Protein AF-A0A842Q621-F1 (afdb_monomer_lite)

Structure (mmCIF, N/CA/C/O backbone):
data_AF-A0A842Q621-F1
#
_entry.id   AF-A0A842Q621-F1
#
loop_
_atom_site.group_PDB
_atom_site.id
_atom_site.type_symbol
_atom_site.label_atom_id
_atom_site.label_alt_id
_atom_site.label_comp_id
_atom_site.label_asym_id
_atom_site.label_entity_id
_atom_site.label_seq_id
_atom_site.pdbx_PDB_ins_code
_atom_site.Cartn_x
_atom_site.Cartn_y
_atom_site.Cartn_z
_atom_site.occupancy
_atom_site.B_iso_or_equiv
_atom_site.auth_seq_id
_atom_site.auth_comp_id
_atom_site.auth_asym_id
_atom_site.auth_atom_id
_atom_site.pdbx_PDB_model_num
ATOM 1 N N . MET A 1 1 ? 13.562 10.696 -5.799 1.00 42.75 1 MET A N 1
ATOM 2 C CA . MET A 1 1 ? 12.290 9.988 -6.065 1.00 42.75 1 MET A CA 1
ATOM 3 C C . MET A 1 1 ? 11.470 10.143 -4.803 1.00 42.75 1 MET A C 1
ATOM 5 O O . MET A 1 1 ? 11.957 9.703 -3.771 1.00 42.75 1 MET A O 1
ATOM 9 N N . ASN A 1 2 ? 10.326 10.831 -4.853 1.00 41.75 2 ASN A N 1
ATOM 10 C CA . ASN A 1 2 ? 9.472 11.026 -3.676 1.00 41.75 2 ASN A CA 1
ATOM 11 C C . ASN A 1 2 ? 8.727 9.721 -3.405 1.00 41.75 2 ASN A C 1
ATOM 13 O O . ASN A 1 2 ? 7.593 9.520 -3.826 1.00 41.75 2 ASN A O 1
ATOM 17 N N . TYR A 1 3 ? 9.450 8.785 -2.800 1.00 45.97 3 TYR A N 1
ATOM 18 C CA . TYR A 1 3 ? 8.881 7.633 -2.133 1.00 45.97 3 TYR A CA 1
ATOM 19 C C . TYR A 1 3 ? 8.322 8.151 -0.810 1.00 45.97 3 TYR A C 1
ATOM 21 O O . TYR A 1 3 ? 9.009 8.175 0.207 1.00 45.97 3 TYR A O 1
ATOM 29 N N . GLU A 1 4 ? 7.112 8.691 -0.871 1.00 53.41 4 GLU A N 1
ATOM 30 C CA . GLU A 1 4 ? 6.388 9.120 0.316 1.00 53.41 4 GLU A CA 1
ATOM 31 C C . GLU A 1 4 ? 5.597 7.918 0.800 1.00 53.41 4 GLU A C 1
ATOM 33 O O . GLU A 1 4 ? 4.647 7.445 0.173 1.00 53.41 4 GLU A O 1
ATOM 38 N N . LEU A 1 5 ? 6.093 7.347 1.888 1.00 52.84 5 LEU A N 1
ATOM 39 C CA . LEU A 1 5 ? 5.326 6.379 2.635 1.00 52.84 5 LEU A CA 1
ATOM 40 C C . LEU A 1 5 ? 4.175 7.108 3.319 1.00 52.84 5 LEU A C 1
ATOM 42 O O . LEU A 1 5 ? 4.400 8.227 3.784 1.00 52.84 5 LEU A O 1
ATOM 46 N N . PRO A 1 6 ? 2.990 6.484 3.409 1.00 55.88 6 PRO A N 1
ATOM 47 C CA . PRO A 1 6 ? 1.908 7.001 4.226 1.00 55.88 6 PRO A CA 1
ATOM 48 C C . PRO A 1 6 ? 2.457 7.352 5.610 1.00 55.88 6 PRO A C 1
ATOM 50 O O . PRO A 1 6 ? 2.956 6.475 6.321 1.00 55.88 6 PRO A O 1
ATOM 53 N N . ASP A 1 7 ? 2.420 8.635 5.957 1.00 58.56 7 ASP A N 1
ATOM 54 C CA . ASP A 1 7 ? 2.692 9.078 7.315 1.00 58.56 7 ASP A CA 1
ATOM 55 C C . ASP A 1 7 ? 1.390 8.920 8.088 1.00 58.56 7 ASP A C 1
ATOM 57 O O . ASP A 1 7 ? 0.379 9.551 7.760 1.00 58.56 7 ASP A O 1
ATOM 61 N N . ILE A 1 8 ? 1.378 7.985 9.031 1.00 61.88 8 ILE A N 1
ATOM 62 C CA . ILE A 1 8 ? 0.207 7.719 9.853 1.00 61.88 8 ILE A CA 1
ATOM 63 C C . ILE A 1 8 ? 0.570 8.101 11.276 1.00 61.88 8 ILE A C 1
ATOM 65 O O . ILE A 1 8 ? 1.197 7.324 11.993 1.00 61.88 8 ILE A O 1
ATOM 69 N N . ASP A 1 9 ? 0.171 9.306 11.671 1.00 66.69 9 ASP A N 1
ATOM 70 C CA . ASP A 1 9 ? 0.179 9.707 13.071 1.00 66.69 9 ASP A CA 1
ATOM 71 C C . ASP A 1 9 ? -0.875 8.870 13.816 1.00 66.69 9 ASP A C 1
ATOM 73 O O . ASP A 1 9 ? -2.082 8.992 13.582 1.00 66.69 9 ASP A O 1
ATOM 77 N N . THR A 1 10 ? -0.406 7.949 14.657 1.00 63.81 10 THR A N 1
ATOM 78 C CA . THR A 1 10 ? -1.236 6.993 15.400 1.00 63.81 10 THR A CA 1
ATOM 79 C C . THR A 1 10 ? -2.159 7.684 16.397 1.00 63.81 10 THR A C 1
ATOM 81 O O . THR A 1 10 ? -3.284 7.225 16.601 1.00 63.81 10 THR A O 1
ATOM 84 N N . ASP A 1 11 ? -1.719 8.791 16.990 1.00 66.94 11 ASP A N 1
ATOM 85 C CA . ASP A 1 11 ? -2.455 9.479 18.047 1.00 66.94 11 ASP A CA 1
ATOM 86 C C . ASP A 1 11 ? -3.577 10.322 17.441 1.00 66.94 11 ASP A C 1
ATOM 88 O O . ASP A 1 11 ? -4.728 10.251 17.884 1.00 66.94 11 ASP A O 1
ATOM 92 N N . GLU A 1 12 ? -3.290 11.025 16.341 1.00 68.38 12 GLU A N 1
ATOM 93 C CA . GLU A 1 12 ? -4.329 11.707 15.568 1.00 68.38 12 GLU A CA 1
ATOM 94 C C . GLU A 1 12 ? -5.304 10.734 14.901 1.00 68.38 12 GLU A C 1
ATOM 96 O O . GLU A 1 12 ? -6.475 11.067 14.710 1.00 68.38 12 GLU A O 1
ATOM 101 N N . PHE A 1 13 ? -4.854 9.540 14.512 1.00 76.88 13 PHE A N 1
ATOM 102 C CA . PHE A 1 13 ? -5.706 8.550 13.859 1.00 76.88 13 PHE A CA 1
ATOM 103 C C . PHE A 1 13 ? -6.831 8.059 14.782 1.00 76.88 13 PHE A C 1
ATOM 105 O O . PHE A 1 13 ? -7.985 7.955 14.357 1.00 76.88 13 PHE A O 1
ATOM 112 N N . ASN A 1 14 ? -6.512 7.776 16.046 1.00 71.06 14 ASN A N 1
ATOM 113 C CA . ASN A 1 14 ? -7.451 7.153 16.981 1.00 71.06 14 ASN A CA 1
ATOM 114 C C . ASN A 1 14 ? -8.590 8.083 17.422 1.00 71.06 14 ASN A C 1
ATOM 116 O O . ASN A 1 14 ? -9.676 7.601 17.744 1.00 71.06 14 ASN A O 1
ATOM 120 N N . ILE A 1 15 ? -8.374 9.401 17.400 1.00 79.88 15 ILE A N 1
ATOM 121 C CA . ILE A 1 15 ? -9.396 10.396 17.764 1.00 79.88 15 ILE A CA 1
ATOM 122 C C . ILE A 1 15 ? -10.318 10.789 16.598 1.00 79.88 15 ILE A C 1
ATOM 124 O O . ILE A 1 15 ? -11.319 11.473 16.815 1.00 79.88 15 ILE A O 1
ATOM 128 N N . LYS A 1 16 ? -10.003 10.379 15.362 1.00 85.00 16 LYS A N 1
ATOM 129 C CA . LYS A 1 16 ? -10.836 10.652 14.178 1.00 85.00 16 LYS A CA 1
ATOM 130 C C . LYS A 1 16 ? -12.112 9.821 14.193 1.00 85.00 16 LYS A C 1
ATOM 132 O O . LYS A 1 16 ? -12.154 8.738 14.769 1.00 85.00 16 LYS A O 1
ATOM 137 N N . SER A 1 17 ? -13.148 10.299 13.510 1.00 89.38 17 SER A N 1
ATOM 138 C CA . SER A 1 17 ? -14.381 9.532 13.310 1.00 89.38 17 SER A CA 1
ATOM 139 C C . SER A 1 17 ? -14.161 8.305 12.411 1.00 89.38 17 SER A C 1
ATOM 141 O O . SER A 1 17 ? -13.243 8.281 11.592 1.00 89.38 17 SER A O 1
ATOM 143 N N . GLU A 1 18 ? -15.041 7.301 12.502 1.00 88.38 18 GLU A N 1
ATOM 144 C CA . GLU A 1 18 ? -15.002 6.098 11.645 1.00 88.38 18 GLU A CA 1
ATOM 145 C C . GLU A 1 18 ? -14.947 6.449 10.148 1.00 88.38 18 GLU A C 1
ATOM 147 O O . GLU A 1 18 ? -14.127 5.916 9.405 1.00 88.38 18 GLU A O 1
ATOM 152 N N . ASN A 1 19 ? -15.752 7.414 9.693 1.00 88.56 19 ASN A N 1
ATOM 153 C CA . ASN A 1 19 ? -15.748 7.830 8.288 1.00 88.56 19 ASN A CA 1
ATOM 154 C C . ASN A 1 19 ? -14.395 8.410 7.846 1.00 88.56 19 ASN A C 1
ATOM 156 O O . ASN A 1 19 ? -13.940 8.137 6.734 1.00 88.56 19 ASN A O 1
ATOM 160 N N . GLU A 1 20 ? -13.739 9.197 8.699 1.00 90.00 20 GLU A N 1
ATOM 161 C CA . GLU A 1 20 ? -12.412 9.750 8.412 1.00 90.00 20 GLU A CA 1
ATOM 162 C C . GLU A 1 20 ? -11.340 8.656 8.400 1.00 90.00 20 GLU A C 1
ATOM 164 O O . GLU A 1 20 ? -10.498 8.630 7.501 1.00 90.00 20 GLU A O 1
ATOM 169 N N . ARG A 1 21 ? -11.402 7.706 9.339 1.00 90.12 21 ARG A N 1
ATOM 170 C CA . ARG A 1 21 ? -10.502 6.545 9.375 1.00 90.12 21 ARG A CA 1
ATOM 171 C C . ARG A 1 21 ? -10.647 5.664 8.136 1.00 90.12 21 ARG A C 1
ATOM 173 O O . ARG A 1 21 ? -9.642 5.304 7.527 1.00 90.12 21 ARG A O 1
ATOM 180 N N . ILE A 1 22 ? -11.873 5.421 7.670 1.00 89.19 22 ILE A N 1
ATOM 181 C CA . ILE A 1 22 ? -12.137 4.708 6.410 1.00 89.19 22 ILE A CA 1
ATOM 182 C C . ILE A 1 22 ? -11.494 5.424 5.213 1.00 89.19 22 ILE A C 1
ATOM 184 O O . ILE A 1 22 ? -10.935 4.771 4.325 1.00 89.19 22 ILE A O 1
ATOM 188 N N . ILE A 1 23 ? -11.550 6.759 5.160 1.00 88.81 23 ILE A N 1
ATOM 189 C CA . ILE A 1 23 ? -10.880 7.539 4.105 1.00 88.81 23 ILE A CA 1
ATOM 190 C C . ILE A 1 23 ? -9.361 7.343 4.180 1.00 88.81 23 ILE A C 1
ATOM 192 O O . ILE A 1 23 ? -8.726 7.136 3.143 1.00 88.81 23 ILE A O 1
ATOM 196 N N . ILE A 1 24 ? -8.788 7.344 5.385 1.00 88.50 24 ILE A N 1
ATOM 197 C CA . ILE A 1 24 ? -7.358 7.093 5.603 1.00 88.50 24 ILE A CA 1
ATOM 198 C C . ILE A 1 24 ? -6.970 5.691 5.123 1.00 88.50 24 ILE A C 1
ATOM 200 O O . ILE A 1 24 ? -6.011 5.565 4.364 1.00 88.50 24 ILE A O 1
ATOM 204 N N . TYR A 1 25 ? -7.739 4.652 5.460 1.00 90.88 25 TYR A N 1
ATOM 205 C CA . TYR A 1 25 ? -7.489 3.290 4.972 1.00 90.88 25 TYR A CA 1
ATOM 206 C C . TYR A 1 25 ? -7.491 3.215 3.444 1.00 90.88 25 TYR A C 1
ATOM 208 O O . TYR A 1 25 ? -6.585 2.646 2.838 1.00 90.88 25 TYR A O 1
ATOM 216 N N . ARG A 1 26 ? -8.471 3.850 2.793 1.00 89.31 26 ARG A N 1
ATOM 217 C CA . ARG A 1 26 ? -8.545 3.892 1.324 1.00 89.31 26 ARG A CA 1
ATOM 218 C C . ARG A 1 26 ? -7.346 4.604 0.706 1.00 89.31 26 ARG A C 1
ATOM 220 O O . ARG A 1 26 ? -6.831 4.143 -0.315 1.00 89.31 26 ARG A O 1
ATOM 227 N N . LYS A 1 27 ? -6.906 5.711 1.312 1.00 89.06 27 LYS A N 1
ATOM 228 C CA . LYS A 1 27 ? -5.715 6.451 0.883 1.00 89.06 27 LYS A CA 1
ATOM 229 C C . LYS A 1 27 ? -4.462 5.584 1.018 1.00 89.06 27 LYS A C 1
ATOM 231 O O . LYS A 1 27 ? -3.754 5.420 0.028 1.00 89.06 27 LYS A O 1
ATOM 236 N N . LEU A 1 28 ? -4.269 4.941 2.171 1.00 89.00 28 LEU A N 1
ATOM 237 C CA . LEU A 1 28 ? -3.188 3.984 2.414 1.00 89.00 28 LEU A CA 1
ATOM 238 C C . LEU A 1 28 ? -3.149 2.895 1.330 1.00 89.00 28 LEU A C 1
ATOM 240 O O . LEU A 1 28 ? -2.111 2.665 0.710 1.00 89.00 28 LEU A O 1
ATOM 244 N N . PHE A 1 29 ? -4.281 2.252 1.031 1.00 91.38 29 PHE A N 1
ATOM 245 C CA . PHE A 1 29 ? -4.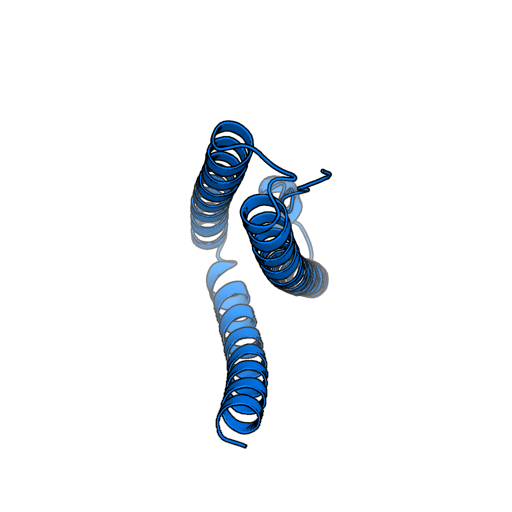331 1.212 -0.001 1.00 91.38 29 PHE A CA 1
ATOM 246 C C . PHE A 1 29 ? -4.032 1.749 -1.408 1.00 91.38 29 PHE A C 1
ATOM 248 O O . PHE A 1 29 ? -3.429 1.057 -2.234 1.00 91.38 29 PHE A O 1
ATOM 255 N N . ALA A 1 30 ? -4.446 2.978 -1.724 1.00 89.06 30 ALA A N 1
ATOM 256 C CA . ALA A 1 30 ? -4.100 3.631 -2.987 1.00 89.06 30 ALA A CA 1
ATOM 257 C C . ALA A 1 30 ? -2.591 3.917 -3.089 1.00 89.06 30 ALA A C 1
ATOM 259 O O . ALA A 1 30 ? -1.982 3.626 -4.121 1.00 89.06 30 ALA A O 1
ATOM 260 N N . GLU A 1 31 ? -1.978 4.406 -2.014 1.00 87.75 31 GLU A N 1
ATOM 261 C CA . GLU A 1 31 ? -0.539 4.673 -1.935 1.00 87.75 31 GLU A CA 1
ATOM 262 C C . GLU A 1 31 ? 0.281 3.384 -2.043 1.00 87.75 31 GLU A C 1
ATOM 264 O O . GLU A 1 31 ? 1.235 3.328 -2.816 1.00 87.75 31 GLU A O 1
ATOM 269 N N . MET A 1 32 ? -0.136 2.298 -1.383 1.00 88.38 32 MET A N 1
ATOM 270 C CA . MET A 1 32 ? 0.499 0.981 -1.534 1.00 88.38 32 MET A CA 1
ATOM 271 C C . MET A 1 32 ? 0.474 0.492 -2.990 1.00 88.38 32 MET A C 1
ATOM 273 O O . MET A 1 32 ? 1.478 -0.010 -3.509 1.00 88.38 32 MET A O 1
ATOM 277 N N . ARG A 1 33 ? -0.660 0.661 -3.686 1.00 88.12 33 ARG A N 1
ATOM 278 C CA . ARG A 1 33 ? -0.782 0.308 -5.110 1.00 88.12 33 ARG A CA 1
ATOM 279 C C . ARG A 1 33 ? 0.140 1.156 -5.980 1.00 88.12 33 ARG A C 1
ATOM 281 O O . ARG A 1 33 ? 0.806 0.609 -6.861 1.00 88.12 33 ARG A O 1
ATOM 288 N N . LEU A 1 34 ? 0.199 2.461 -5.728 1.00 86.44 34 LEU A N 1
ATOM 289 C CA . LEU A 1 34 ? 1.081 3.377 -6.444 1.00 86.44 34 LEU A CA 1
ATOM 290 C C . LEU A 1 34 ? 2.560 3.026 -6.214 1.00 86.44 34 LEU A C 1
ATOM 292 O O . LEU A 1 34 ? 3.325 2.928 -7.173 1.00 86.44 34 LEU A O 1
ATOM 296 N N . ASN A 1 35 ? 2.944 2.730 -4.972 1.00 84.44 35 ASN A N 1
ATOM 297 C CA . ASN A 1 35 ? 4.305 2.330 -4.615 1.00 84.44 35 ASN A CA 1
ATOM 298 C C . ASN A 1 35 ? 4.734 1.044 -5.325 1.00 84.44 35 ASN A C 1
ATOM 300 O O . ASN A 1 35 ? 5.853 0.974 -5.833 1.00 84.44 35 ASN A O 1
ATOM 304 N N . ARG A 1 36 ? 3.832 0.066 -5.488 1.00 87.00 36 ARG A N 1
ATOM 305 C CA . ARG A 1 36 ? 4.107 -1.131 -6.302 1.00 87.00 36 ARG A CA 1
ATOM 306 C C . ARG A 1 36 ? 4.446 -0.778 -7.757 1.00 87.00 36 ARG A C 1
ATOM 308 O O . ARG A 1 36 ? 5.328 -1.402 -8.349 1.00 87.00 36 ARG A O 1
ATOM 315 N N . LEU A 1 37 ? 3.759 0.204 -8.347 1.00 89.31 37 LEU A N 1
ATOM 316 C CA . LEU A 1 37 ? 4.040 0.667 -9.712 1.00 89.31 37 LEU A CA 1
ATOM 317 C C . LEU A 1 37 ? 5.379 1.407 -9.793 1.00 89.31 37 LEU A C 1
ATOM 319 O O . LEU A 1 37 ? 6.142 1.178 -10.733 1.00 89.31 37 LEU A O 1
ATOM 323 N N . TYR A 1 38 ? 5.697 2.245 -8.803 1.00 88.12 38 TYR A N 1
ATOM 324 C CA . TYR A 1 38 ? 7.001 2.904 -8.728 1.00 88.12 38 TYR A CA 1
ATOM 325 C C . TYR A 1 38 ? 8.143 1.909 -8.567 1.00 88.12 38 TYR A C 1
ATOM 327 O O . TYR A 1 38 ? 9.138 2.027 -9.278 1.00 88.12 38 TYR A O 1
ATOM 335 N N . TYR A 1 39 ? 7.977 0.897 -7.716 1.00 88.69 39 TYR A N 1
ATOM 336 C CA . TYR A 1 39 ? 8.940 -0.187 -7.564 1.00 88.69 39 TYR A CA 1
ATOM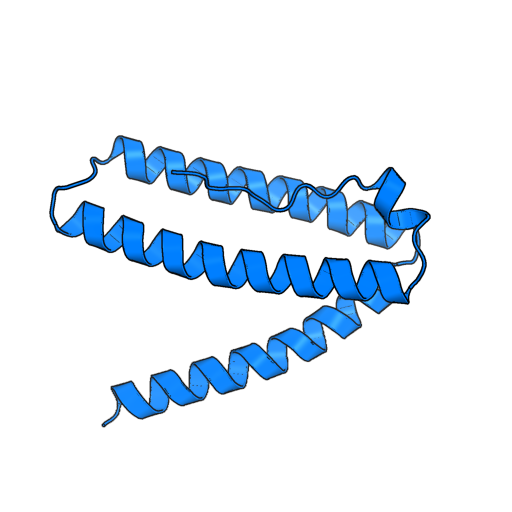 337 C C . TYR A 1 39 ? 9.181 -0.907 -8.895 1.00 88.69 39 TYR A C 1
ATOM 339 O O . TYR A 1 39 ? 10.322 -1.040 -9.336 1.00 88.69 39 TYR A O 1
ATOM 347 N N . HIS A 1 40 ? 8.110 -1.292 -9.596 1.00 91.06 40 HIS A N 1
ATOM 348 C CA . HIS A 1 40 ? 8.226 -1.923 -10.909 1.00 91.06 40 HIS A CA 1
ATOM 349 C C . HIS A 1 40 ? 8.962 -1.015 -11.911 1.00 91.06 40 HIS A C 1
ATOM 351 O O . HIS A 1 40 ? 9.907 -1.449 -12.568 1.00 91.06 40 HIS A O 1
ATOM 357 N N . SER A 1 41 ? 8.569 0.260 -12.009 1.00 92.31 41 SER A N 1
ATOM 358 C CA . SER A 1 41 ? 9.212 1.250 -12.887 1.00 92.31 41 SER A CA 1
ATOM 359 C C . SER A 1 41 ? 10.698 1.425 -12.565 1.00 92.31 41 SER A C 1
ATOM 361 O O . SER A 1 41 ? 11.540 1.518 -13.460 1.00 92.31 41 SER A O 1
ATOM 363 N N . PHE A 1 42 ? 11.041 1.421 -11.280 1.00 91.38 42 PHE A N 1
ATOM 364 C CA . PHE A 1 42 ? 12.412 1.515 -10.817 1.00 91.38 42 PHE A CA 1
ATOM 365 C C . PHE A 1 42 ? 13.250 0.298 -11.230 1.00 91.38 42 PHE A C 1
ATOM 367 O O . PHE A 1 42 ? 14.371 0.473 -11.711 1.00 91.38 42 PHE A O 1
ATOM 374 N N . LEU A 1 43 ? 12.710 -0.920 -11.115 1.00 92.00 43 LEU A N 1
ATOM 375 C CA . LEU A 1 43 ? 13.390 -2.121 -11.607 1.00 92.00 43 LEU A CA 1
ATOM 376 C C . LEU A 1 43 ? 13.613 -2.067 -13.122 1.00 92.00 43 LEU A C 1
ATOM 378 O O . LEU A 1 43 ? 14.700 -2.400 -13.585 1.00 92.00 43 LEU A O 1
ATOM 382 N N . MET A 1 44 ? 12.641 -1.573 -13.898 1.00 95.88 44 MET A N 1
ATOM 383 C CA . MET A 1 44 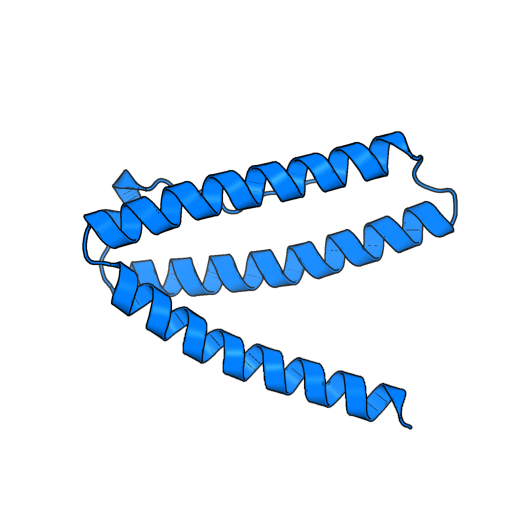? 12.828 -1.384 -15.343 1.00 95.88 44 MET A CA 1
ATOM 384 C C . MET A 1 44 ? 13.966 -0.403 -15.641 1.00 95.88 44 MET A C 1
ATOM 386 O O . MET A 1 44 ? 14.784 -0.651 -16.523 1.00 95.88 44 MET A O 1
ATOM 390 N N . LYS A 1 45 ? 14.071 0.697 -14.885 1.00 93.62 45 LYS A N 1
ATOM 391 C CA . LYS A 1 45 ? 15.193 1.642 -15.007 1.00 93.62 45 LYS A CA 1
ATOM 392 C C . LYS A 1 45 ? 16.531 0.985 -14.668 1.00 93.62 45 LYS A C 1
ATOM 394 O O . LYS A 1 45 ? 17.497 1.213 -15.390 1.00 93.62 45 LYS A O 1
ATOM 399 N N . PHE A 1 46 ? 16.582 0.154 -13.631 1.00 94.25 46 PHE A N 1
ATOM 400 C CA . PHE A 1 46 ? 17.775 -0.620 -13.290 1.00 94.25 46 PHE A CA 1
ATOM 401 C C . PHE A 1 46 ? 18.181 -1.575 -14.425 1.00 94.25 46 PHE A C 1
ATOM 403 O O . PHE A 1 46 ? 19.328 -1.544 -14.857 1.00 94.25 46 PHE A O 1
ATOM 410 N N . PHE A 1 47 ? 17.243 -2.344 -14.988 1.00 94.19 47 PHE A N 1
ATOM 411 C CA . PHE A 1 47 ? 17.526 -3.253 -16.110 1.00 94.19 47 PHE A CA 1
ATOM 412 C C . PHE A 1 47 ? 17.973 -2.530 -17.388 1.00 94.19 47 PHE A C 1
ATOM 414 O O . PHE A 1 47 ? 18.725 -3.086 -18.180 1.00 94.19 47 PHE A O 1
ATOM 421 N N . LEU A 1 48 ? 17.561 -1.273 -17.569 1.00 96.06 48 LEU A N 1
ATOM 422 C CA . LEU A 1 48 ? 18.028 -0.396 -18.646 1.00 96.06 48 LEU A CA 1
ATOM 423 C C . LEU A 1 48 ? 19.373 0.295 -18.342 1.00 96.06 48 LEU A C 1
ATOM 425 O O . LEU A 1 48 ? 19.785 1.165 -19.106 1.00 96.06 48 LEU A O 1
ATOM 429 N N . GLY A 1 49 ? 20.028 -0.024 -17.221 1.00 93.94 49 GLY A N 1
ATOM 430 C CA . GLY A 1 49 ? 21.294 0.585 -16.803 1.00 93.94 49 GLY A CA 1
ATOM 431 C C . GLY A 1 49 ? 21.176 2.033 -16.313 1.00 93.94 49 GLY A C 1
ATOM 432 O O . GLY A 1 49 ? 22.178 2.738 -16.251 1.00 93.94 49 GLY A O 1
ATOM 433 N N . LYS A 1 50 ? 19.964 2.506 -15.986 1.00 93.56 50 LYS A N 1
ATOM 434 C CA . LYS A 1 50 ? 19.708 3.887 -15.526 1.00 93.56 50 LYS A CA 1
ATOM 435 C C . LYS A 1 50 ? 19.819 4.068 -14.012 1.00 93.56 50 LYS A C 1
ATOM 437 O O . LYS A 1 50 ? 19.910 5.202 -13.562 1.00 93.56 50 LYS A O 1
ATOM 442 N N . ASN A 1 51 ? 19.782 2.972 -13.257 1.00 91.50 51 ASN A N 1
ATOM 443 C CA . ASN A 1 51 ? 20.012 2.938 -11.813 1.00 91.50 51 ASN A CA 1
ATOM 444 C C . ASN A 1 51 ? 21.146 1.949 -11.527 1.00 91.50 51 ASN A C 1
ATOM 446 O O . ASN A 1 51 ? 21.352 1.010 -12.301 1.00 91.50 51 ASN A O 1
ATOM 450 N N . ASN A 1 52 ? 21.839 2.116 -10.406 1.00 90.75 52 ASN A N 1
ATOM 451 C CA . ASN A 1 52 ? 22.887 1.203 -9.962 1.00 90.75 52 ASN A CA 1
ATOM 452 C C . ASN A 1 52 ? 22.385 0.252 -8.849 1.00 90.75 52 ASN A C 1
ATOM 454 O O . ASN A 1 52 ? 21.229 0.295 -8.423 1.00 90.75 52 ASN A O 1
ATOM 458 N N . GLN A 1 53 ? 23.258 -0.651 -8.392 1.00 91.06 53 GLN A N 1
ATOM 459 C CA . GLN A 1 53 ? 22.922 -1.616 -7.336 1.00 91.06 53 GLN A CA 1
ATOM 460 C C . GLN A 1 53 ? 22.633 -0.955 -5.979 1.00 91.06 53 GLN A C 1
ATOM 462 O O . GLN A 1 53 ? 21.820 -1.472 -5.213 1.00 91.06 53 GLN A O 1
ATOM 467 N N . GLU A 1 54 ? 23.289 0.161 -5.665 1.00 93.00 54 GLU A N 1
ATOM 468 C CA . GLU A 1 54 ? 23.080 0.895 -4.414 1.00 93.00 54 GLU A CA 1
ATOM 469 C C . GLU A 1 54 ? 21.694 1.539 -4.385 1.00 93.00 54 GLU A C 1
ATOM 471 O O . GLU A 1 54 ? 21.000 1.430 -3.375 1.00 93.00 54 GLU A O 1
ATOM 476 N N . ASP A 1 55 ? 21.234 2.090 -5.512 1.00 89.50 55 ASP A N 1
ATOM 477 C CA . ASP A 1 55 ? 19.887 2.647 -5.634 1.00 89.50 55 ASP A CA 1
ATOM 478 C C . ASP A 1 55 ? 18.821 1.562 -5.369 1.00 89.50 55 ASP A C 1
ATOM 480 O O . ASP A 1 55 ? 17.828 1.804 -4.680 1.00 89.50 55 ASP A O 1
ATOM 484 N N . VAL A 1 56 ? 19.029 0.340 -5.883 1.00 87.44 56 VAL A N 1
ATOM 485 C CA . VAL A 1 56 ? 18.138 -0.810 -5.628 1.00 87.44 56 VAL A CA 1
ATOM 486 C C . VAL A 1 56 ? 18.131 -1.180 -4.146 1.00 87.44 56 VAL A C 1
ATOM 488 O O . VAL A 1 56 ? 17.061 -1.377 -3.569 1.00 87.44 56 VAL A O 1
ATOM 491 N N . ARG A 1 57 ? 19.307 -1.259 -3.511 1.00 89.81 57 ARG A N 1
ATOM 492 C CA . ARG A 1 57 ? 19.416 -1.560 -2.074 1.00 89.81 57 ARG A CA 1
ATOM 493 C C . ARG A 1 57 ? 18.723 -0.499 -1.224 1.00 89.81 57 ARG A C 1
ATOM 495 O O . ARG A 1 57 ? 17.999 -0.853 -0.299 1.00 89.81 57 ARG A O 1
ATOM 502 N N . SER A 1 58 ? 18.894 0.777 -1.566 1.00 90.00 58 SER A N 1
ATOM 503 C CA . SER A 1 58 ? 18.226 1.892 -0.892 1.00 90.00 58 SER A CA 1
ATOM 504 C C . SER A 1 58 ? 16.703 1.767 -0.981 1.00 90.00 58 SER A C 1
ATOM 506 O O . SER A 1 58 ? 16.024 1.820 0.044 1.00 90.00 58 SER A O 1
ATOM 508 N N . LEU A 1 59 ? 16.163 1.485 -2.173 1.00 88.25 59 LEU A N 1
ATOM 509 C CA . LEU A 1 59 ? 14.724 1.286 -2.356 1.00 88.25 59 LEU A CA 1
ATOM 510 C C . LEU A 1 59 ? 14.181 0.124 -1.512 1.00 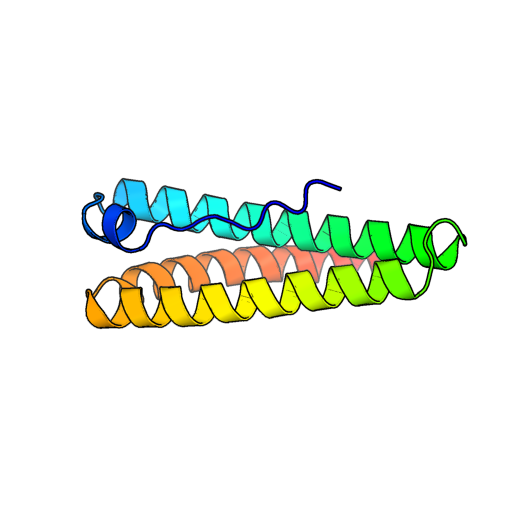88.25 59 LEU A C 1
ATOM 512 O O . LEU A 1 59 ? 13.104 0.247 -0.925 1.00 88.25 59 LEU A O 1
ATOM 516 N N . LEU A 1 60 ? 14.905 -0.998 -1.450 1.00 88.19 60 LEU A N 1
ATOM 517 C CA . LEU A 1 60 ? 14.527 -2.143 -0.617 1.00 88.19 60 LEU A CA 1
ATOM 518 C C . LEU A 1 60 ? 14.532 -1.777 0.870 1.00 88.19 60 LEU A C 1
ATOM 520 O O . LEU A 1 60 ? 13.585 -2.112 1.578 1.00 88.19 60 LEU A O 1
ATOM 524 N N . GLN A 1 61 ? 15.539 -1.033 1.330 1.00 89.62 61 GLN A N 1
ATOM 525 C CA . GLN A 1 61 ? 15.604 -0.569 2.715 1.00 89.62 61 GLN A CA 1
ATOM 526 C C . GLN A 1 61 ? 14.421 0.344 3.067 1.00 89.62 61 GLN A C 1
ATOM 528 O O . GLN A 1 61 ? 13.837 0.210 4.142 1.00 89.62 61 GLN A O 1
ATOM 533 N N . SER A 1 62 ? 14.013 1.231 2.153 1.00 85.94 62 SER A N 1
ATOM 534 C CA . SER A 1 62 ? 12.823 2.069 2.341 1.00 85.94 62 SER A CA 1
ATOM 535 C C . SER A 1 62 ? 11.528 1.250 2.401 1.00 85.94 62 SER A C 1
ATOM 537 O O . SER A 1 62 ? 10.623 1.599 3.157 1.00 85.94 62 SER A O 1
ATOM 539 N N . HIS A 1 63 ? 11.427 0.149 1.649 1.00 85.00 63 HIS A N 1
ATOM 540 C CA . HIS A 1 63 ? 10.289 -0.773 1.750 1.00 85.00 63 HIS A CA 1
ATOM 541 C C . HIS A 1 63 ? 10.268 -1.522 3.084 1.00 85.00 63 HIS A C 1
ATOM 543 O O . HIS A 1 63 ? 9.203 -1.654 3.676 1.00 85.00 63 HIS A O 1
ATOM 549 N N . ILE A 1 64 ? 11.420 -1.978 3.580 1.00 88.19 64 ILE A N 1
ATOM 550 C CA . ILE A 1 64 ? 11.506 -2.638 4.891 1.00 88.19 64 ILE A CA 1
ATOM 551 C C . ILE A 1 64 ? 11.075 -1.666 5.993 1.00 88.19 64 ILE A C 1
ATOM 553 O O . ILE A 1 64 ? 10.165 -1.973 6.756 1.00 88.19 64 ILE A O 1
ATOM 557 N N . SER A 1 65 ? 11.626 -0.448 5.998 1.00 86.81 65 SER A N 1
ATOM 558 C CA . SER A 1 65 ? 11.273 0.574 6.990 1.00 86.81 65 SER A CA 1
ATOM 559 C C . SER A 1 65 ? 9.781 0.928 6.983 1.00 86.81 65 SER A C 1
ATOM 561 O O . SER A 1 65 ? 9.204 1.192 8.036 1.00 86.81 65 SER A O 1
ATOM 563 N N . PHE A 1 66 ? 9.132 0.913 5.816 1.00 83.88 66 PHE A N 1
ATOM 564 C CA . PHE A 1 66 ? 7.680 1.070 5.732 1.00 83.88 66 PHE A CA 1
ATOM 565 C C . PHE A 1 66 ? 6.921 -0.047 6.435 1.00 83.88 66 PHE A C 1
ATOM 567 O O . PHE A 1 66 ? 5.982 0.225 7.179 1.00 83.88 66 PHE A O 1
ATOM 574 N N . LEU A 1 67 ? 7.308 -1.297 6.177 1.00 86.12 67 LEU A N 1
ATOM 575 C CA . LEU A 1 67 ? 6.655 -2.456 6.771 1.00 86.12 67 LEU A CA 1
ATOM 576 C C . LEU A 1 67 ? 6.803 -2.438 8.292 1.00 86.12 67 LEU A C 1
ATOM 578 O O . LEU A 1 67 ? 5.822 -2.690 8.985 1.00 86.12 67 LEU A O 1
ATOM 582 N N . ASP A 1 68 ? 7.968 -2.042 8.805 1.00 88.88 68 ASP A N 1
ATOM 583 C CA . ASP A 1 68 ? 8.183 -1.880 10.245 1.00 88.88 68 ASP A CA 1
ATOM 584 C C . ASP A 1 68 ? 7.224 -0.836 10.844 1.00 88.88 68 ASP A C 1
ATOM 586 O O . ASP A 1 68 ? 6.565 -1.102 11.849 1.00 88.88 68 ASP A O 1
ATOM 590 N N . LYS A 1 69 ? 7.059 0.326 10.193 1.00 85.12 69 LYS A N 1
ATOM 591 C CA . LYS A 1 69 ? 6.082 1.350 10.616 1.00 85.12 69 LYS A CA 1
ATOM 592 C C . LYS A 1 69 ? 4.641 0.838 10.566 1.00 85.12 69 LYS A C 1
ATOM 594 O O . LYS A 1 69 ? 3.857 1.115 11.469 1.00 85.12 69 LYS A O 1
ATOM 599 N N . MET A 1 70 ? 4.294 0.078 9.530 1.00 86.69 70 MET A N 1
ATOM 600 C CA . MET A 1 70 ? 2.970 -0.527 9.383 1.00 86.69 70 MET A CA 1
ATOM 601 C C . MET A 1 70 ? 2.665 -1.528 10.498 1.00 86.69 70 MET A C 1
ATOM 603 O O . MET A 1 70 ? 1.531 -1.569 10.969 1.00 86.69 70 MET A O 1
ATOM 607 N N . LEU A 1 71 ? 3.651 -2.317 10.934 1.00 89.50 71 LEU A N 1
ATOM 608 C CA . LEU A 1 71 ? 3.488 -3.243 12.056 1.00 89.50 71 LEU A CA 1
ATOM 609 C C . LEU A 1 71 ? 3.190 -2.491 13.356 1.00 89.50 71 LEU A C 1
ATOM 611 O O . LEU A 1 71 ? 2.215 -2.820 14.027 1.00 89.50 71 LEU A O 1
ATOM 615 N N . VAL A 1 72 ? 3.956 -1.435 13.649 1.00 87.94 72 VAL A N 1
ATOM 616 C CA . VAL A 1 72 ? 3.716 -0.570 14.818 1.00 87.94 72 VAL A CA 1
ATOM 617 C C . VAL A 1 72 ? 2.319 0.048 14.766 1.00 87.94 72 VAL A C 1
ATOM 619 O O . VAL A 1 72 ? 1.583 0.010 15.750 1.00 87.94 72 VAL A O 1
ATOM 622 N N . TRP A 1 73 ? 1.912 0.571 13.607 1.00 86.12 73 TRP A N 1
ATOM 623 C CA . TRP A 1 73 ? 0.578 1.144 13.444 1.00 86.12 73 TRP A CA 1
ATOM 62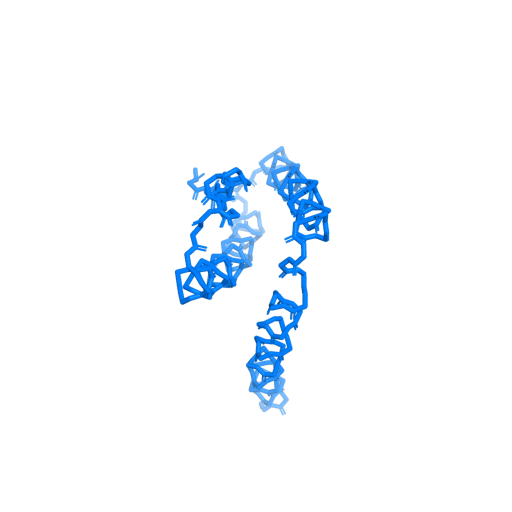4 C C . TRP A 1 73 ? -0.532 0.103 13.648 1.00 86.12 73 TRP A C 1
ATOM 626 O O . TRP A 1 73 ? -1.508 0.378 14.342 1.00 86.12 73 TRP A O 1
ATOM 636 N N . ILE A 1 74 ? -0.374 -1.111 13.107 1.00 89.81 74 ILE A N 1
ATOM 637 C CA . ILE A 1 74 ? -1.319 -2.221 13.303 1.00 89.81 74 ILE A CA 1
ATOM 638 C C . ILE A 1 74 ? -1.461 -2.579 14.784 1.00 89.81 74 ILE A C 1
ATOM 640 O O . ILE A 1 74 ? -2.577 -2.846 15.233 1.00 89.81 74 ILE A O 1
ATOM 644 N N . ASP A 1 75 ? -0.366 -2.599 15.538 1.00 90.06 75 ASP A N 1
ATOM 645 C CA . ASP A 1 75 ? -0.425 -2.866 16.974 1.00 90.06 75 ASP A CA 1
ATOM 646 C C . ASP A 1 75 ? -1.169 -1.744 17.712 1.00 90.06 75 ASP A C 1
ATOM 648 O O . ASP A 1 75 ? -2.086 -2.036 18.482 1.00 90.06 75 ASP A O 1
ATOM 652 N N . GLY A 1 76 ? -0.935 -0.480 17.343 1.00 86.88 76 GLY A N 1
ATOM 653 C CA . GLY A 1 76 ? -1.732 0.651 17.826 1.00 86.88 76 GLY A CA 1
ATOM 654 C C . GLY A 1 76 ? -3.230 0.517 17.511 1.00 86.88 76 GLY A C 1
ATOM 655 O O . GLY A 1 76 ? -4.072 0.779 18.370 1.00 86.88 76 GLY A O 1
ATOM 656 N N . LEU A 1 77 ? -3.605 0.039 16.319 1.00 88.06 77 LEU A N 1
ATOM 657 C CA . LEU A 1 77 ? -5.014 -0.214 15.978 1.00 88.06 77 LEU A CA 1
ATOM 658 C C . LEU A 1 77 ? -5.653 -1.285 16.872 1.00 88.06 77 LEU A C 1
ATOM 660 O O . LEU A 1 77 ? -6.837 -1.177 17.197 1.00 88.06 77 LEU A O 1
ATOM 664 N N . LYS A 1 78 ? -4.899 -2.326 17.249 1.00 90.44 78 LYS A N 1
ATOM 665 C CA . LYS A 1 78 ? -5.386 -3.388 18.146 1.00 90.44 78 LYS A CA 1
ATOM 666 C C . LYS A 1 78 ? -5.609 -2.850 19.551 1.00 90.44 78 LYS A C 1
ATOM 668 O O . LYS A 1 78 ? -6.668 -3.096 20.121 1.00 90.44 78 LYS A O 1
ATOM 673 N N . GLU A 1 79 ? -4.648 -2.098 20.078 1.00 89.50 79 GLU A N 1
ATOM 674 C CA . GLU A 1 79 ? -4.717 -1.513 21.422 1.00 89.50 79 GLU A CA 1
ATOM 675 C C . GLU A 1 79 ? -5.892 -0.539 21.569 1.00 89.50 79 GLU A C 1
ATOM 677 O O . GLU A 1 79 ? -6.551 -0.513 22.606 1.00 89.50 79 GLU A O 1
ATOM 682 N N . ASN A 1 80 ? -6.209 0.204 20.506 1.00 85.38 80 ASN A N 1
ATOM 683 C CA . ASN A 1 80 ? -7.281 1.201 20.500 1.00 85.38 80 ASN A CA 1
ATOM 684 C C . ASN A 1 80 ? -8.641 0.658 20.020 1.00 85.38 80 ASN A C 1
ATOM 686 O O . ASN A 1 80 ? -9.588 1.423 19.857 1.00 85.38 80 ASN A O 1
ATOM 690 N N . GLY A 1 81 ? -8.762 -0.652 19.766 1.00 88.25 81 GLY A N 1
ATOM 691 C CA . GLY A 1 81 ? -10.025 -1.284 19.358 1.00 88.25 81 GLY A CA 1
ATOM 692 C C . GLY A 1 81 ? -10.476 -0.996 17.917 1.00 88.25 81 GLY A C 1
ATOM 693 O O . GLY A 1 81 ? -11.566 -1.407 17.526 1.00 88.25 81 GLY A O 1
ATOM 694 N N . ASN A 1 82 ? -9.638 -0.349 17.102 1.00 89.44 82 ASN A N 1
ATOM 695 C CA . ASN A 1 82 ? -9.930 0.016 15.707 1.00 89.44 82 ASN A CA 1
ATOM 696 C C . ASN A 1 82 ? -9.553 -1.092 14.699 1.00 89.44 82 ASN A C 1
ATOM 698 O O . ASN A 1 82 ? -9.779 -0.967 13.495 1.00 89.44 82 ASN A O 1
ATOM 702 N N . TYR A 1 83 ? -8.964 -2.196 15.165 1.00 91.50 83 TYR A N 1
ATOM 703 C CA . TYR A 1 83 ? -8.433 -3.243 14.290 1.00 91.50 83 TYR A CA 1
ATOM 704 C C . TYR A 1 83 ? -9.49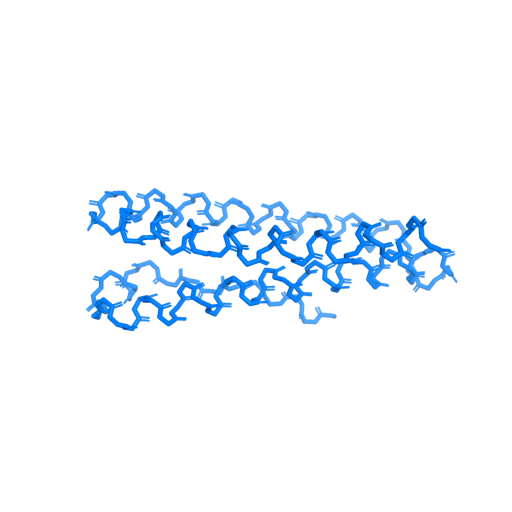6 -3.987 13.466 1.00 91.50 83 TYR A C 1
ATOM 706 O O . TYR A 1 83 ? -9.246 -4.315 12.307 1.00 91.50 83 TYR A O 1
ATOM 714 N N . GLU A 1 84 ? -10.691 -4.237 14.012 1.00 93.31 84 GLU A N 1
ATOM 715 C CA . GLU A 1 84 ? -11.750 -4.929 13.256 1.00 93.31 84 GLU A CA 1
ATOM 716 C C . GLU A 1 84 ? -12.302 -4.066 12.107 1.00 93.31 84 GLU A C 1
ATOM 718 O O . GLU A 1 84 ? -12.596 -4.586 11.029 1.00 93.31 84 GLU A O 1
ATOM 723 N N . GLU A 1 85 ? -12.357 -2.742 12.290 1.00 93.19 85 GLU A N 1
ATOM 724 C CA . GLU A 1 85 ? -12.691 -1.782 11.228 1.00 93.19 85 GLU A CA 1
ATOM 725 C C . GLU A 1 85 ? -11.661 -1.859 10.090 1.00 93.19 85 GLU A C 1
ATOM 727 O O . GLU A 1 85 ? -12.016 -2.037 8.921 1.00 93.19 85 GLU A O 1
ATOM 732 N N . PHE A 1 86 ? -10.370 -1.825 10.436 1.00 93.06 86 PHE A N 1
ATOM 733 C CA . PHE A 1 86 ? -9.280 -1.965 9.473 1.00 93.06 86 PHE A CA 1
ATOM 734 C C . PHE A 1 86 ? -9.314 -3.309 8.739 1.00 93.06 86 PHE A C 1
ATOM 736 O O . PHE A 1 86 ? -9.173 -3.364 7.518 1.00 93.06 86 PHE A O 1
ATOM 743 N N . LYS A 1 87 ? -9.552 -4.410 9.456 1.00 94.62 87 LYS A N 1
ATOM 744 C CA . LYS A 1 87 ? -9.651 -5.756 8.878 1.00 94.62 87 LYS A CA 1
ATOM 745 C C . LYS A 1 87 ? -10.787 -5.861 7.859 1.00 94.62 87 LYS A C 1
ATOM 747 O O . LYS A 1 87 ? -10.615 -6.489 6.809 1.00 94.62 87 LYS A O 1
ATOM 752 N N . LYS A 1 88 ? -11.926 -5.216 8.125 1.00 94.69 88 LYS A N 1
ATOM 753 C CA . LYS A 1 88 ? -13.022 -5.103 7.155 1.00 94.69 88 LYS A CA 1
ATOM 754 C C . LYS A 1 88 ? -12.573 -4.338 5.907 1.00 94.69 88 LYS A C 1
ATOM 756 O O . LYS A 1 88 ? -12.747 -4.846 4.803 1.00 94.69 88 LYS A O 1
ATOM 761 N N . ALA A 1 89 ? -11.915 -3.190 6.074 1.00 93.62 89 ALA A N 1
ATOM 762 C CA . ALA A 1 89 ? -11.375 -2.418 4.954 1.00 93.62 89 ALA A CA 1
ATOM 763 C C . ALA A 1 89 ? -10.354 -3.224 4.120 1.00 93.62 89 ALA A C 1
ATOM 765 O O . ALA A 1 89 ? -10.388 -3.180 2.891 1.00 93.62 89 ALA A O 1
ATOM 766 N N . CYS A 1 90 ? -9.496 -4.020 4.769 1.00 95.31 90 CYS A N 1
ATOM 767 C CA . CYS A 1 90 ? -8.574 -4.939 4.098 1.00 95.31 90 CYS A CA 1
ATOM 768 C C . CYS A 1 90 ? -9.306 -6.014 3.288 1.00 95.31 90 CYS A C 1
ATOM 770 O O . CYS A 1 90 ? -8.884 -6.335 2.181 1.00 95.31 90 CYS A O 1
ATOM 772 N N . THR A 1 91 ? -10.401 -6.563 3.818 1.00 95.62 91 THR A N 1
ATOM 773 C CA . THR A 1 91 ? -11.204 -7.581 3.119 1.00 95.62 91 THR A CA 1
ATOM 774 C C . THR A 1 91 ? -11.801 -7.015 1.829 1.00 95.62 91 THR A C 1
ATOM 776 O O . THR A 1 91 ? -11.716 -7.648 0.774 1.00 95.62 91 THR A O 1
ATOM 779 N N . ASP A 1 92 ? -12.335 -5.793 1.892 1.00 93.25 92 ASP A N 1
ATOM 780 C CA . ASP A 1 92 ? -12.884 -5.105 0.722 1.00 93.25 92 ASP A CA 1
ATOM 781 C C . ASP A 1 92 ? -11.795 -4.831 -0.333 1.00 93.25 92 ASP A C 1
ATOM 783 O O . ASP A 1 92 ? -11.986 -5.100 -1.525 1.00 93.25 92 ASP A O 1
ATOM 787 N N . GLU A 1 93 ? -10.622 -4.348 0.096 1.00 94.31 93 GLU A N 1
ATOM 788 C CA . GLU A 1 93 ? -9.487 -4.083 -0.798 1.00 94.31 93 GLU A CA 1
ATOM 789 C C . GLU A 1 93 ? -8.932 -5.374 -1.420 1.00 94.31 93 GLU A C 1
ATOM 791 O O . GLU A 1 93 ? -8.624 -5.396 -2.614 1.00 94.31 93 GLU A O 1
ATOM 796 N N . MET A 1 94 ? -8.855 -6.477 -0.664 1.00 95.00 94 MET A N 1
ATOM 797 C CA . MET A 1 94 ? -8.437 -7.781 -1.191 1.00 95.00 94 MET A CA 1
ATOM 798 C C . MET A 1 94 ? -9.322 -8.220 -2.361 1.00 95.00 94 MET A C 1
ATOM 800 O O . MET A 1 94 ? -8.798 -8.579 -3.418 1.00 95.00 94 MET A O 1
ATOM 804 N N . GLY A 1 95 ? -10.646 -8.102 -2.230 1.00 93.00 95 GLY A N 1
ATOM 805 C CA . GLY A 1 95 ? -11.572 -8.423 -3.319 1.00 93.00 95 GLY A CA 1
ATOM 806 C C . GLY A 1 95 ? -11.368 -7.545 -4.564 1.00 93.00 95 GLY A C 1
ATOM 807 O O . GLY A 1 95 ? -11.511 -8.014 -5.698 1.00 93.00 95 GLY A O 1
ATOM 808 N N . ALA A 1 96 ? -10.993 -6.274 -4.389 1.00 90.81 96 ALA A N 1
ATOM 809 C CA . ALA A 1 96 ? -10.642 -5.393 -5.504 1.00 90.81 96 ALA A CA 1
ATOM 810 C C . ALA A 1 96 ? -9.319 -5.808 -6.175 1.00 90.81 96 ALA A C 1
ATOM 812 O O . ALA A 1 96 ? -9.235 -5.862 -7.407 1.00 90.81 96 ALA A O 1
ATOM 813 N N . ILE A 1 97 ? -8.300 -6.150 -5.382 1.00 93.06 97 ILE A N 1
ATOM 814 C CA . ILE A 1 97 ? -6.994 -6.612 -5.868 1.00 93.06 97 ILE A CA 1
ATOM 815 C C . ILE A 1 97 ? -7.129 -7.922 -6.649 1.00 93.06 97 ILE A C 1
ATOM 817 O O . ILE A 1 97 ? -6.539 -8.052 -7.724 1.00 93.06 97 ILE A O 1
ATOM 821 N N . GLU A 1 98 ? -7.926 -8.875 -6.171 1.00 94.75 98 GLU A N 1
ATOM 822 C CA . GLU A 1 98 ? -8.144 -10.155 -6.852 1.00 94.75 98 GLU A CA 1
ATOM 823 C C . GLU A 1 98 ? -8.713 -9.969 -8.261 1.00 94.75 98 GLU A C 1
ATOM 825 O O . GLU A 1 98 ? -8.215 -10.573 -9.214 1.00 94.75 98 GLU A O 1
ATOM 830 N N . LYS A 1 99 ? -9.688 -9.069 -8.437 1.00 93.94 99 LYS A N 1
ATOM 831 C CA . LYS A 1 99 ? -10.243 -8.738 -9.762 1.00 93.94 99 LYS A CA 1
ATOM 832 C C . LYS A 1 99 ? -9.183 -8.168 -10.705 1.00 93.94 99 LYS A C 1
ATOM 834 O O . LYS A 1 99 ? -9.134 -8.530 -11.885 1.00 93.94 99 LYS A O 1
ATOM 839 N N . ILE A 1 100 ? -8.309 -7.303 -10.188 1.00 90.81 100 ILE A N 1
ATOM 840 C CA . ILE A 1 100 ? -7.187 -6.748 -10.954 1.00 90.81 100 ILE A CA 1
ATOM 841 C C . ILE A 1 100 ? -6.234 -7.874 -11.374 1.00 90.81 100 ILE A C 1
ATOM 843 O O . ILE A 1 100 ? -5.875 -7.964 -12.548 1.00 90.81 100 ILE A O 1
ATOM 847 N N . ILE A 1 101 ? -5.863 -8.766 -10.449 1.00 92.56 101 ILE A N 1
ATOM 848 C CA . ILE A 1 101 ? -4.984 -9.912 -10.727 1.00 92.56 101 ILE A CA 1
ATOM 849 C C . ILE A 1 101 ? -5.579 -10.808 -11.815 1.00 92.56 101 ILE A C 1
ATOM 851 O O . ILE A 1 101 ? -4.871 -11.163 -12.758 1.00 92.56 101 ILE A O 1
ATOM 855 N N . GLN A 1 102 ? -6.866 -11.150 -11.724 1.00 94.25 102 GLN A N 1
ATOM 856 C CA . GLN A 1 102 ? -7.529 -11.981 -12.734 1.00 94.25 102 GLN A CA 1
ATOM 857 C C . GLN A 1 102 ? -7.523 -11.318 -14.114 1.00 94.25 102 GLN A C 1
ATOM 859 O O . GLN A 1 102 ? -7.253 -11.978 -15.116 1.00 94.25 102 GLN A O 1
ATOM 864 N N . THR A 1 103 ? -7.724 -10.000 -14.168 1.00 93.38 103 THR A N 1
ATOM 865 C CA . THR A 1 103 ? -7.650 -9.236 -15.421 1.00 93.38 103 THR A CA 1
ATOM 866 C C . THR A 1 103 ? -6.262 -9.329 -16.062 1.00 93.38 103 THR A C 1
ATOM 868 O O . THR A 1 103 ? -6.154 -9.555 -17.267 1.00 93.38 103 THR A O 1
ATOM 871 N N . TYR A 1 104 ? -5.188 -9.187 -15.278 1.00 91.56 104 TYR A N 1
ATOM 872 C CA . TYR A 1 104 ? -3.823 -9.333 -15.798 1.00 91.56 104 TYR A CA 1
ATOM 873 C C . TYR A 1 104 ? -3.516 -10.766 -16.237 1.00 91.56 104 TYR A C 1
ATOM 875 O O . TYR A 1 104 ? -2.968 -10.949 -17.320 1.00 91.56 104 TYR A O 1
ATOM 883 N N . LYS A 1 105 ? -3.913 -11.777 -15.454 1.00 93.06 105 LYS A N 1
ATOM 884 C CA . LYS A 1 105 ? -3.743 -13.191 -15.830 1.00 93.06 105 LYS A CA 1
ATOM 885 C C . LYS A 1 105 ? -4.431 -13.516 -17.153 1.00 93.06 105 LYS A C 1
ATOM 887 O O . LYS A 1 105 ? -3.833 -14.176 -17.994 1.00 93.06 105 LYS A O 1
ATOM 892 N N . GLY A 1 106 ? -5.651 -13.013 -17.355 1.00 92.62 106 GLY A N 1
ATOM 893 C CA . GLY A 1 106 ? -6.371 -13.169 -18.618 1.00 92.62 106 GLY A CA 1
ATOM 894 C C . GLY A 1 106 ? -5.589 -12.607 -19.805 1.00 92.62 106 GLY A C 1
ATOM 895 O O . GLY A 1 106 ? -5.449 -13.293 -20.806 1.00 92.62 106 GLY A O 1
ATOM 896 N N . ARG A 1 107 ? -5.006 -11.409 -19.658 1.00 91.81 107 ARG A N 1
ATOM 897 C CA . ARG A 1 107 ? -4.204 -10.753 -20.708 1.00 91.81 107 ARG A CA 1
ATOM 898 C C . ARG A 1 107 ? -2.862 -11.424 -20.991 1.00 91.81 107 ARG A C 1
ATOM 900 O O . ARG A 1 107 ? -2.330 -11.242 -22.072 1.00 91.81 107 ARG A O 1
ATOM 907 N N . MET A 1 108 ? -2.285 -12.123 -20.016 1.00 88.31 108 MET A N 1
ATOM 908 C CA . MET A 1 108 ? -1.017 -12.842 -20.192 1.00 88.31 108 MET A CA 1
ATOM 909 C C . MET A 1 108 ? -1.190 -14.183 -20.909 1.00 88.31 108 MET A C 1
ATOM 911 O O . MET A 1 108 ? -0.232 -14.691 -21.481 1.00 88.31 108 MET A O 1
ATOM 915 N N . ASN A 1 109 ? -2.389 -14.762 -20.837 1.00 78.00 109 ASN A N 1
ATOM 916 C CA . ASN A 1 109 ? -2.719 -16.051 -21.442 1.00 78.00 109 ASN A CA 1
ATOM 917 C C . ASN A 1 109 ? -3.404 -15.911 -22.818 1.00 78.00 109 ASN A C 1
ATOM 919 O O . ASN A 1 109 ? -3.841 -16.914 -23.379 1.00 78.00 109 ASN A O 1
ATOM 923 N N . THR A 1 110 ? -3.514 -14.684 -23.331 1.00 53.41 110 THR A N 1
ATOM 924 C CA . THR A 1 110 ? -3.924 -14.328 -24.703 1.00 53.41 110 THR A CA 1
ATOM 925 C C . THR A 1 110 ? -2.740 -13.769 -25.459 1.00 53.41 110 THR A C 1
ATOM 927 O O . THR A 1 110 ? -2.574 -14.145 -26.636 1.00 53.41 110 THR A O 1
#

Sequence (110 aa):
MNYELPDIDTDEFNIKSENERIIIYRKLFAEMRLNRLYYHSFLMKFFLGKNNQEDVRSLLQSHISFLDKMLVWIDGLKENGNYEEFKKACTDEMGAIEKIIQTYKGRMNT

Secondary structure (DSSP, 8-state):
---------HHHHHHS-HHHHHHHHHHHHHHHHHHHHHHHHHHHHHHTTSS-HHHHHHHHHHHHHHHHHHHHHHHHHHHTT-HHHHHHHHHHHHHHHHHHHHHHHHHH--

Foldseek 3Di:
DPLPQPDDPLVVLLPDDLVVNLVSLVVNLVSVVVLVVVLVVVVVCVVVVNDDPVVNVVSVVVVVVSVVVVVVSLVSCVVSVNNVSSVVSVVVSVVVVVVVVVVVVVVVVD

Radius of gyration: 16.7 Å; chains: 1; bounding box: 39×28×46 Å

pLDDT: mean 85.82, std 11.83, range [41.75, 96.06]